Protein AF-A0A7L4QER3-F1 (afdb_monomer)

Mean predicted aligned error: 3.57 Å

Foldseek 3Di:
DLLLLCLQQNADLVVLVPDDPVSSVSSVVSCVVSVVNHHDDWDWDWDDDPFFIKIATHQQNPQWWKWFADQLDIDIDSDPVVVCVVPVDTPDMDTAHHSGMWTRGPVSDTD

pLDDT: mean 93.83, std 7.28, range [56.88, 97.94]

Secondary structure (DSSP, 8-state):
-HHHHHHHTPPPHHHHHTS-HHHHHHHHHHHHHTGGGPPPSS-EEEEEETTEEEEEE-TT--S--EEEEETTEEEEES-HHHHHHH-SS-SEEE-PPTT-EEEEETTS-B-

Structure (mmCIF, N/CA/C/O backbone):
data_AF-A0A7L4QER3-F1
#
_entry.id   AF-A0A7L4QER3-F1
#
loop_
_atom_site.group_PDB
_atom_site.id
_atom_site.type_symbol
_atom_site.label_atom_id
_atom_site.label_alt_id
_atom_site.label_comp_id
_atom_site.label_asym_id
_atom_site.label_entity_id
_atom_site.label_seq_id
_atom_site.pdbx_PDB_ins_code
_atom_site.Cartn_x
_atom_site.Cartn_y
_atom_site.Cartn_z
_atom_site.occupancy
_atom_site.B_iso_or_equiv
_atom_site.auth_seq_id
_atom_site.auth_comp_id
_atom_site.auth_asym_id
_atom_site.auth_atom_id
_atom_site.pdbx_PDB_model_num
ATOM 1 N N . LEU A 1 1 ? -6.338 2.290 -8.731 1.00 79.38 1 LEU A N 1
ATOM 2 C CA . LEU A 1 1 ? -5.410 2.501 -7.591 1.00 79.38 1 LEU A CA 1
ATOM 3 C C . LEU A 1 1 ? -4.235 1.526 -7.580 1.00 79.38 1 LEU A C 1
ATOM 5 O O . LEU A 1 1 ? -3.109 1.994 -7.511 1.00 79.38 1 LEU A O 1
ATOM 9 N N . ASN A 1 2 ? -4.452 0.215 -7.744 1.00 86.88 2 ASN A N 1
ATOM 10 C CA . ASN A 1 2 ? -3.359 -0.772 -7.752 1.00 86.88 2 ASN A CA 1
ATOM 11 C C . ASN A 1 2 ? -2.242 -0.509 -8.783 1.00 86.88 2 ASN A C 1
ATOM 13 O O . ASN A 1 2 ? -1.072 -0.625 -8.449 1.00 86.88 2 ASN A O 1
ATOM 17 N N . LEU A 1 3 ? -2.553 -0.117 -10.023 1.00 92.62 3 LEU A N 1
ATOM 18 C CA . LEU A 1 3 ? -1.501 0.233 -10.995 1.00 92.62 3 LEU A CA 1
ATOM 19 C C . LEU A 1 3 ? -0.825 1.571 -10.667 1.00 92.62 3 LEU A C 1
ATOM 21 O O . LEU A 1 3 ? 0.389 1.694 -10.798 1.00 92.62 3 LEU A O 1
ATOM 25 N N . ALA A 1 4 ? -1.594 2.549 -10.182 1.00 93.19 4 ALA A N 1
ATOM 26 C CA . ALA A 1 4 ? -1.065 3.848 -9.777 1.00 93.19 4 ALA A CA 1
ATOM 27 C C . ALA A 1 4 ? -0.072 3.717 -8.610 1.00 93.19 4 ALA A C 1
ATOM 29 O O . ALA A 1 4 ? 0.999 4.314 -8.648 1.00 93.19 4 ALA A O 1
ATOM 30 N N . SER A 1 5 ? -0.353 2.868 -7.617 1.00 94.19 5 SER A N 1
ATOM 31 C CA . SER A 1 5 ? 0.599 2.607 -6.531 1.00 94.19 5 SER A CA 1
ATOM 32 C C . SER A 1 5 ? 1.886 1.950 -7.037 1.00 94.19 5 SER A C 1
ATOM 34 O O . SER A 1 5 ? 2.961 2.264 -6.537 1.00 94.19 5 SER A O 1
ATOM 36 N N . LYS A 1 6 ? 1.821 1.111 -8.082 1.00 95.19 6 LYS A N 1
ATOM 37 C CA . LYS A 1 6 ? 3.012 0.543 -8.740 1.00 95.19 6 LYS A CA 1
ATOM 38 C C . LYS A 1 6 ? 3.793 1.537 -9.592 1.00 95.19 6 LYS A C 1
ATOM 40 O O . LYS A 1 6 ? 4.939 1.243 -9.914 1.00 95.19 6 LYS A O 1
ATOM 45 N N . ILE A 1 7 ? 3.225 2.693 -9.922 1.00 96.50 7 ILE A N 1
ATOM 46 C CA . ILE A 1 7 ? 3.968 3.824 -10.485 1.00 96.50 7 ILE A CA 1
ATOM 47 C C . ILE A 1 7 ? 4.676 4.577 -9.349 1.00 96.50 7 ILE A C 1
ATOM 49 O O . ILE A 1 7 ? 5.900 4.698 -9.356 1.00 96.50 7 ILE A O 1
ATOM 53 N N . LEU A 1 8 ? 3.917 5.002 -8.332 1.00 96.44 8 LEU A N 1
ATOM 54 C CA . LEU A 1 8 ? 4.409 5.844 -7.233 1.00 96.44 8 LEU A CA 1
ATOM 55 C C . LEU A 1 8 ? 5.429 5.131 -6.329 1.00 96.44 8 LEU A C 1
ATOM 57 O O . LEU A 1 8 ? 6.398 5.738 -5.884 1.00 96.44 8 LEU A O 1
ATOM 61 N N . ALA A 1 9 ? 5.227 3.837 -6.079 1.00 96.19 9 ALA A N 1
ATOM 62 C CA . ALA A 1 9 ? 6.053 2.975 -5.233 1.00 96.19 9 ALA A CA 1
ATOM 63 C C . ALA A 1 9 ? 6.526 1.733 -6.011 1.00 96.19 9 ALA A C 1
ATOM 65 O O . ALA A 1 9 ? 6.419 0.593 -5.555 1.00 96.19 9 ALA A O 1
ATOM 66 N N . SER A 1 10 ? 7.025 1.954 -7.229 1.00 95.69 10 SER A N 1
ATOM 67 C CA . SER A 1 10 ? 7.426 0.885 -8.147 1.00 95.69 10 SER A CA 1
ATOM 68 C C . SER A 1 10 ? 8.525 -0.035 -7.572 1.00 95.69 10 SER A C 1
ATOM 70 O O . SER A 1 10 ? 9.531 0.490 -7.074 1.00 95.69 10 SER A O 1
ATOM 72 N N . PRO A 1 11 ? 8.404 -1.379 -7.686 1.00 94.62 11 PRO A N 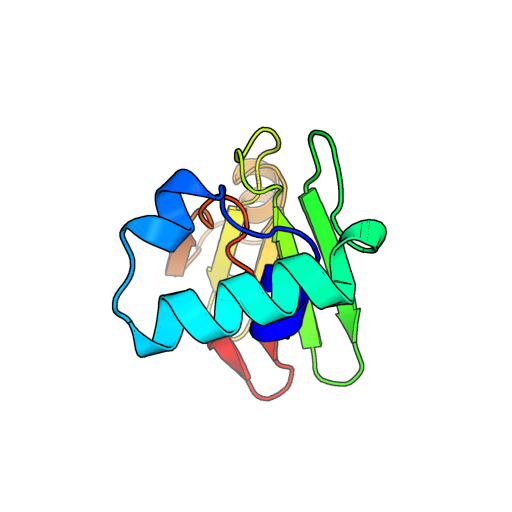1
ATOM 73 C CA . PRO A 1 11 ? 9.433 -2.331 -7.243 1.00 94.62 11 PRO A CA 1
ATOM 74 C C . PRO A 1 11 ? 10.807 -2.072 -7.878 1.00 94.62 11 PRO A C 1
ATOM 76 O O . PRO A 1 11 ? 10.913 -1.370 -8.888 1.00 94.62 11 PRO A O 1
ATOM 79 N N . MET A 1 12 ? 11.878 -2.626 -7.301 1.00 94.12 12 MET A N 1
ATOM 80 C CA . MET A 1 12 ? 13.208 -2.489 -7.902 1.00 94.12 12 MET A CA 1
ATOM 81 C C . MET A 1 12 ? 13.283 -3.244 -9.232 1.00 94.12 12 MET A C 1
ATOM 83 O O . MET A 1 12 ? 12.580 -4.231 -9.432 1.00 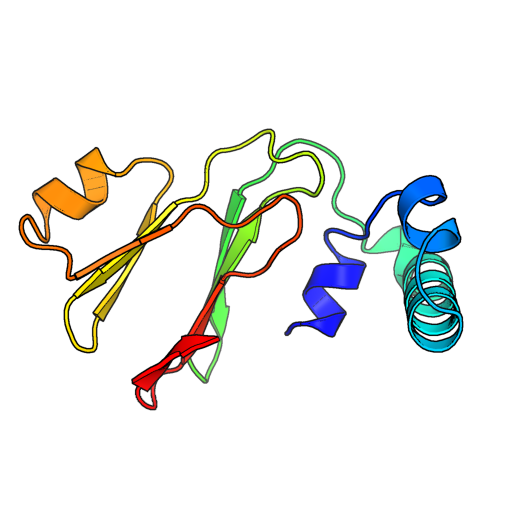94.12 12 MET A O 1
ATOM 87 N N . TRP A 1 13 ? 14.172 -2.812 -10.132 1.00 95.88 13 TRP A N 1
ATOM 88 C CA . TRP A 1 13 ? 14.388 -3.480 -11.422 1.00 95.88 13 TRP A CA 1
ATOM 89 C C . TRP A 1 13 ? 14.669 -4.977 -11.258 1.00 95.88 13 TRP A C 1
ATOM 91 O O . TRP A 1 13 ? 14.016 -5.790 -11.900 1.00 95.88 13 TRP A O 1
ATOM 101 N N . VAL A 1 14 ? 15.527 -5.334 -10.296 1.00 96.81 14 VAL A N 1
ATOM 102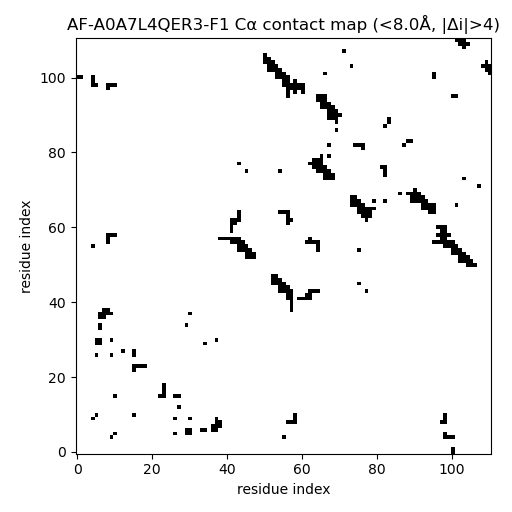 C CA . VAL A 1 14 ? 15.852 -6.732 -9.968 1.00 96.81 14 VAL A CA 1
ATOM 103 C C . VAL A 1 14 ? 14.643 -7.547 -9.505 1.00 96.81 14 VAL A C 1
ATOM 105 O O . VAL A 1 14 ? 14.576 -8.742 -9.778 1.00 96.81 14 VAL A O 1
ATOM 108 N N . ASP A 1 15 ? 13.681 -6.916 -8.826 1.00 95.31 15 ASP A N 1
ATOM 109 C CA . ASP A 1 15 ? 12.450 -7.583 -8.402 1.00 95.31 15 ASP A CA 1
ATOM 110 C C . ASP A 1 15 ? 11.526 -7.787 -9.600 1.00 95.31 15 ASP A C 1
ATOM 112 O O . ASP A 1 15 ? 10.942 -8.857 -9.748 1.00 95.31 15 ASP A O 1
ATOM 116 N N . ILE A 1 16 ? 11.418 -6.773 -10.468 1.00 96.38 16 ILE A N 1
ATOM 117 C CA . ILE A 1 16 ? 10.623 -6.816 -11.702 1.00 96.38 16 ILE A CA 1
ATOM 118 C C . ILE A 1 16 ? 11.146 -7.918 -12.631 1.00 96.38 16 ILE A C 1
ATOM 120 O O . ILE A 1 16 ? 10.358 -8.722 -13.126 1.00 96.38 16 ILE A O 1
ATOM 124 N N . ASP A 1 17 ? 12.463 -8.011 -12.816 1.00 97.31 17 ASP A N 1
ATOM 125 C CA . ASP A 1 17 ? 13.104 -9.011 -13.677 1.00 97.31 17 ASP A CA 1
ATOM 126 C C . ASP A 1 17 ? 12.847 -10.454 -13.218 1.00 97.31 17 ASP A C 1
ATOM 128 O O . ASP A 1 17 ? 12.853 -11.370 -14.034 1.00 97.31 17 ASP A O 1
ATOM 132 N N . ARG A 1 18 ? 12.550 -10.672 -11.933 1.00 97.25 18 ARG A N 1
ATOM 133 C CA . ARG A 1 18 ? 12.222 -11.997 -11.377 1.00 97.25 18 ARG A CA 1
ATOM 134 C C . ARG A 1 18 ? 10.738 -12.354 -11.459 1.00 97.25 18 ARG A C 1
ATOM 136 O O . ARG A 1 18 ? 10.372 -13.476 -11.124 1.00 97.25 18 ARG A O 1
ATOM 143 N N . MET A 1 19 ? 9.874 -11.428 -11.878 1.00 96.62 19 MET A N 1
ATOM 144 C CA . MET A 1 19 ? 8.437 -11.690 -12.005 1.00 96.62 19 MET A CA 1
ATOM 145 C C . MET A 1 19 ? 8.115 -12.478 -13.276 1.00 96.62 19 MET A C 1
ATOM 147 O O . MET A 1 19 ? 8.909 -12.503 -14.214 1.00 96.62 19 MET A O 1
ATOM 151 N N . GLU A 1 20 ? 6.927 -13.083 -13.317 1.00 97.81 20 GLU A N 1
ATOM 152 C CA . GLU A 1 20 ? 6.368 -13.700 -14.523 1.00 97.81 20 GLU A CA 1
ATOM 153 C C . GLU A 1 20 ? 6.280 -12.704 -15.683 1.00 97.81 20 GLU A C 1
ATOM 155 O O . GLU A 1 20 ? 6.003 -11.520 -15.473 1.00 97.81 20 GLU A O 1
ATOM 160 N N . GLU A 1 21 ? 6.450 -13.204 -16.908 1.00 97.50 21 GLU A N 1
ATOM 161 C CA . GLU A 1 21 ? 6.643 -12.400 -18.119 1.00 97.50 21 GLU A CA 1
ATOM 162 C C . GLU A 1 21 ? 5.599 -11.290 -18.280 1.00 97.50 21 GLU A C 1
ATOM 164 O O . GLU A 1 21 ? 5.933 -10.110 -18.355 1.00 97.50 21 GLU A O 1
ATOM 169 N N . LYS A 1 22 ? 4.311 -11.638 -18.203 1.00 97.06 22 LYS A N 1
ATOM 170 C CA . LYS A 1 22 ? 3.225 -10.661 -18.356 1.00 97.06 22 LYS A CA 1
ATOM 171 C C . LYS A 1 22 ? 3.289 -9.542 -17.311 1.00 97.06 22 LYS A C 1
ATOM 173 O O . LYS A 1 22 ? 3.024 -8.383 -17.621 1.00 97.06 22 LYS A O 1
ATOM 178 N N . LYS A 1 23 ? 3.621 -9.872 -16.061 1.00 95.88 23 LYS A N 1
ATOM 179 C CA . LYS A 1 23 ? 3.702 -8.897 -14.964 1.00 95.88 23 LYS A CA 1
ATOM 180 C C . LYS A 1 23 ? 4.962 -8.042 -15.072 1.00 95.88 23 LYS A C 1
ATOM 182 O O . LYS A 1 23 ? 4.903 -6.841 -14.805 1.00 95.88 23 LYS A O 1
ATOM 187 N N . ARG A 1 24 ? 6.075 -8.658 -15.471 1.00 97.75 24 ARG A N 1
ATOM 188 C CA . ARG A 1 24 ? 7.350 -7.995 -15.740 1.00 97.75 24 ARG A CA 1
ATOM 189 C C . ARG A 1 24 ? 7.180 -6.925 -16.812 1.00 97.75 24 ARG A C 1
ATOM 191 O O . ARG A 1 24 ? 7.499 -5.773 -16.539 1.00 97.75 24 ARG A O 1
ATOM 198 N N . GLU A 1 25 ? 6.610 -7.277 -17.961 1.00 97.88 25 GLU A N 1
ATOM 199 C CA . GLU A 1 25 ? 6.399 -6.355 -19.084 1.00 97.88 25 GLU A CA 1
ATOM 200 C C . GLU A 1 25 ? 5.548 -5.145 -18.683 1.00 97.88 25 GLU A C 1
ATOM 202 O O . GLU A 1 25 ? 5.942 -3.998 -18.898 1.00 97.88 25 GLU A O 1
ATOM 207 N N . VAL A 1 26 ? 4.428 -5.378 -17.988 1.00 97.12 26 VAL A N 1
ATOM 208 C CA . VAL A 1 26 ? 3.563 -4.291 -17.500 1.00 97.12 26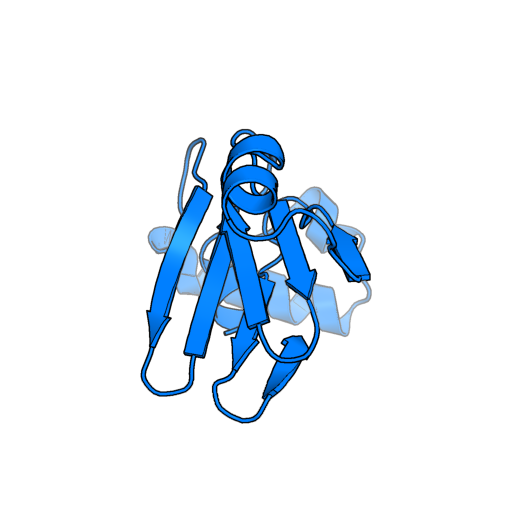 VAL A CA 1
ATOM 209 C C . VAL A 1 26 ? 4.313 -3.365 -16.539 1.00 97.12 26 VAL A C 1
ATOM 211 O O . VAL A 1 26 ? 4.248 -2.145 -16.680 1.00 97.12 26 VAL A O 1
ATOM 214 N N . LEU A 1 27 ? 5.038 -3.909 -15.556 1.00 96.88 27 LEU A N 1
ATOM 215 C CA . LEU A 1 27 ? 5.746 -3.083 -14.574 1.00 96.88 27 LEU A CA 1
ATOM 216 C C . LEU A 1 27 ? 6.945 -2.345 -15.173 1.00 96.88 27 LEU A C 1
ATOM 218 O O . LEU A 1 27 ? 7.198 -1.209 -14.768 1.00 96.88 27 LEU A O 1
ATOM 222 N N . LYS A 1 28 ? 7.654 -2.944 -16.139 1.00 97.62 28 LYS A N 1
ATOM 223 C CA . LYS A 1 28 ? 8.711 -2.261 -16.897 1.00 97.62 28 LYS A CA 1
ATOM 224 C C . LYS A 1 28 ? 8.138 -1.080 -17.666 1.00 97.62 28 LYS A C 1
ATOM 226 O O . LYS A 1 28 ? 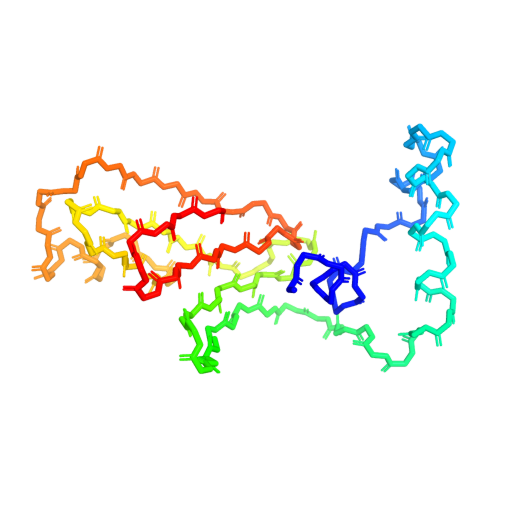8.623 0.034 -17.481 1.00 97.62 28 LYS A O 1
ATOM 231 N N . ALA A 1 29 ? 7.071 -1.301 -18.436 1.00 97.56 29 ALA A N 1
ATOM 232 C CA . ALA A 1 29 ? 6.405 -0.245 -19.190 1.00 97.56 29 ALA A CA 1
ATOM 233 C C . ALA A 1 29 ? 5.972 0.908 -18.270 1.00 97.56 29 ALA A C 1
ATOM 235 O O . ALA A 1 29 ? 6.366 2.050 -18.487 1.00 97.56 29 ALA A O 1
ATOM 236 N N . LEU A 1 30 ? 5.264 0.611 -17.174 1.00 97.19 30 LEU A N 1
ATOM 237 C CA . LEU A 1 30 ? 4.828 1.634 -16.216 1.00 97.19 30 LEU A CA 1
ATOM 238 C C . LEU A 1 30 ? 6.001 2.410 -15.601 1.00 97.19 30 LEU A C 1
ATOM 240 O O . LEU A 1 30 ? 5.951 3.637 -15.527 1.00 97.19 30 LEU A O 1
ATOM 244 N N . ARG A 1 31 ? 7.057 1.712 -15.167 1.00 95.38 31 ARG A N 1
ATOM 245 C CA . ARG A 1 31 ? 8.227 2.330 -14.526 1.00 95.38 31 ARG A CA 1
ATOM 246 C C . ARG A 1 31 ? 9.017 3.212 -15.494 1.00 95.38 31 ARG A C 1
ATOM 248 O O . ARG A 1 31 ? 9.557 4.224 -15.061 1.00 95.38 31 ARG A O 1
ATOM 255 N N . MET A 1 32 ? 9.086 2.843 -16.77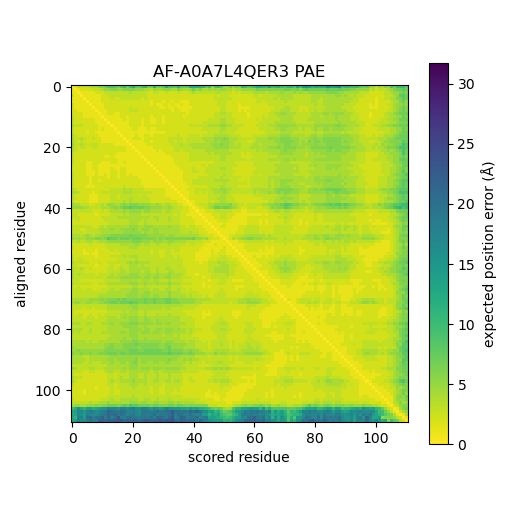4 1.00 96.69 32 MET A N 1
ATOM 256 C CA . MET A 1 32 ? 9.743 3.641 -17.814 1.00 96.69 32 MET A CA 1
ATOM 257 C C . MET A 1 32 ? 8.899 4.856 -18.207 1.00 96.69 32 MET A C 1
ATOM 259 O O . MET A 1 32 ? 9.402 5.976 -18.196 1.00 96.69 32 MET A O 1
ATOM 263 N N . THR A 1 33 ? 7.615 4.651 -18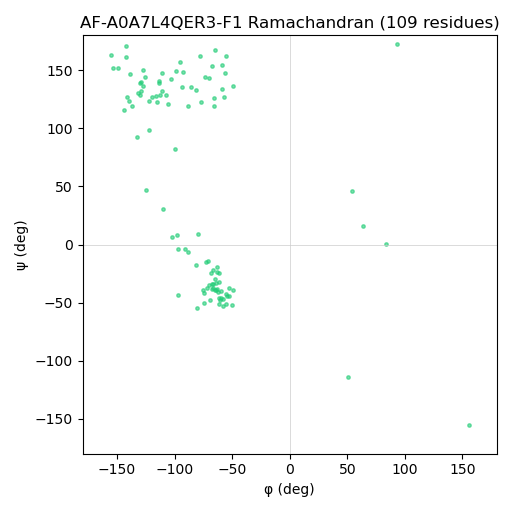.512 1.00 97.88 33 THR A N 1
ATOM 264 C CA . THR A 1 33 ? 6.708 5.713 -18.972 1.00 97.88 33 THR A CA 1
ATOM 265 C C . THR A 1 33 ? 6.469 6.772 -17.899 1.00 97.88 33 THR A C 1
ATOM 267 O O . THR A 1 33 ? 6.445 7.960 -18.204 1.00 97.88 33 THR A O 1
ATOM 270 N N . TYR A 1 34 ? 6.332 6.360 -16.637 1.00 96.88 34 TYR A N 1
ATOM 271 C CA . TYR A 1 34 ? 6.033 7.251 -15.515 1.00 96.88 34 TYR A CA 1
ATOM 272 C C . TYR A 1 34 ? 7.215 7.409 -14.551 1.00 96.88 34 TYR A C 1
ATOM 274 O O . TYR A 1 34 ? 7.016 7.624 -13.356 1.00 96.88 34 TYR A O 1
ATOM 282 N N . ALA A 1 35 ? 8.452 7.319 -15.049 1.00 93.81 35 ALA A N 1
ATOM 283 C CA . ALA A 1 35 ? 9.656 7.392 -14.218 1.00 93.81 35 ALA A CA 1
ATOM 284 C C . ALA A 1 35 ? 9.691 8.640 -13.311 1.00 93.81 35 ALA A C 1
ATOM 286 O O . ALA A 1 35 ? 10.095 8.548 -12.153 1.00 93.81 35 ALA A O 1
ATOM 287 N N . GLY A 1 36 ? 9.210 9.785 -13.810 1.00 96.62 36 GLY A N 1
ATOM 288 C CA . GLY A 1 36 ? 9.149 11.044 -13.058 1.00 96.62 36 GLY A CA 1
ATOM 289 C C . GLY A 1 36 ? 8.112 11.083 -11.928 1.00 96.62 36 GLY A C 1
ATOM 290 O O . GLY A 1 36 ? 8.185 11.961 -11.079 1.00 96.62 36 GLY A O 1
ATOM 291 N N . ALA A 1 37 ? 7.164 10.141 -11.889 1.00 95.94 37 ALA A N 1
ATOM 292 C CA . ALA A 1 37 ? 6.158 10.042 -10.828 1.00 95.94 37 ALA A CA 1
ATOM 293 C C . ALA A 1 37 ? 6.604 9.144 -9.659 1.00 95.94 37 ALA A C 1
ATOM 295 O O . ALA A 1 37 ? 5.878 9.000 -8.675 1.00 95.94 37 ALA A O 1
ATOM 296 N N . LEU A 1 38 ? 7.778 8.514 -9.758 1.00 94.94 38 LEU A N 1
ATOM 297 C CA . LEU A 1 38 ? 8.307 7.664 -8.701 1.00 94.94 38 LEU A CA 1
ATOM 298 C C . LEU A 1 38 ? 8.632 8.502 -7.461 1.00 94.94 38 LEU A C 1
ATOM 300 O O . LEU A 1 38 ? 9.517 9.356 -7.492 1.00 94.94 38 LEU A O 1
ATOM 304 N N . LEU A 1 39 ? 7.974 8.206 -6.343 1.00 94.38 39 LEU A N 1
ATOM 305 C CA . LEU A 1 39 ? 8.263 8.864 -5.077 1.00 94.38 39 LEU A CA 1
ATOM 306 C C . LEU A 1 39 ? 9.552 8.286 -4.480 1.00 94.38 39 LEU A C 1
ATOM 308 O O . LEU A 1 39 ? 9.688 7.075 -4.267 1.00 94.38 39 LEU A O 1
ATOM 312 N N . THR A 1 40 ? 10.524 9.162 -4.228 1.00 89.81 40 THR A N 1
ATOM 313 C CA . THR A 1 40 ? 11.823 8.803 -3.650 1.00 89.81 40 THR A CA 1
ATOM 314 C C . THR A 1 40 ? 11.902 9.178 -2.177 1.00 89.81 40 THR A C 1
ATOM 316 O O . THR A 1 40 ? 11.449 10.247 -1.780 1.00 89.81 40 THR A O 1
ATOM 319 N N . GLY A 1 41 ? 12.561 8.329 -1.389 1.00 90.06 41 GLY A N 1
ATOM 320 C CA . GLY A 1 41 ? 12.726 8.514 0.052 1.00 90.06 41 GLY A CA 1
ATOM 321 C C . GLY A 1 41 ? 11.644 7.812 0.888 1.00 90.06 41 GLY A C 1
ATOM 322 O O . GLY A 1 41 ? 10.701 7.248 0.331 1.00 90.06 41 GLY A O 1
ATOM 323 N N . PRO A 1 42 ? 11.801 7.796 2.224 1.00 96.06 42 PRO A N 1
ATOM 324 C CA . PRO A 1 42 ? 10.836 7.193 3.141 1.00 96.06 42 PRO A CA 1
ATOM 325 C C . PRO A 1 42 ? 9.504 7.945 3.131 1.00 96.06 42 PRO A C 1
ATOM 327 O O . PRO A 1 42 ? 9.479 9.143 3.423 1.00 96.06 42 PRO A O 1
ATOM 330 N N . PHE A 1 43 ? 8.393 7.249 2.901 1.00 96.00 43 PHE A N 1
ATOM 331 C CA . PHE A 1 43 ? 7.060 7.838 3.022 1.00 96.00 43 PHE A CA 1
ATOM 332 C C . PHE A 1 43 ? 6.020 6.808 3.465 1.00 96.00 43 PHE A C 1
ATOM 334 O O . PHE A 1 43 ? 6.129 5.615 3.198 1.00 96.00 43 PHE A O 1
ATOM 341 N N . SER A 1 44 ? 4.994 7.304 4.144 1.00 96.25 44 SER A N 1
ATOM 342 C CA . SER A 1 44 ? 3.755 6.593 4.444 1.00 96.25 44 SER A CA 1
ATOM 343 C C . SER A 1 44 ? 2.654 7.637 4.362 1.00 96.25 44 SER A C 1
ATOM 345 O O . SER A 1 44 ? 2.702 8.634 5.084 1.00 96.25 44 SER A O 1
ATOM 347 N N . VAL A 1 45 ? 1.744 7.480 3.406 1.00 95.94 45 VAL A N 1
ATOM 348 C CA . VAL A 1 45 ? 0.694 8.461 3.118 1.00 95.94 45 VAL A CA 1
ATOM 349 C C . VAL A 1 45 ? -0.670 7.799 3.169 1.00 95.94 45 VAL A C 1
ATOM 351 O O . VAL A 1 45 ? -0.825 6.653 2.749 1.00 95.94 45 VAL A O 1
ATOM 354 N N . ILE A 1 46 ? -1.657 8.541 3.662 1.00 96.56 46 ILE A N 1
ATOM 355 C CA . ILE A 1 46 ? -3.073 8.188 3.588 1.00 96.56 46 ILE A CA 1
ATOM 356 C C . ILE A 1 46 ? -3.739 9.254 2.726 1.00 96.56 46 ILE A C 1
ATOM 358 O O . ILE A 1 46 ? -3.566 10.446 2.979 1.00 96.56 46 ILE A O 1
ATOM 362 N N . LEU A 1 47 ? -4.472 8.834 1.700 1.00 94.75 47 LEU A N 1
ATOM 363 C CA . LEU A 1 47 ? -5.184 9.733 0.797 1.00 94.75 47 LEU A CA 1
ATOM 364 C C . LEU A 1 47 ? -6.641 9.317 0.643 1.00 94.75 47 LEU A C 1
ATOM 366 O O . LEU A 1 47 ? -6.946 8.129 0.549 1.00 94.75 47 LEU A O 1
ATOM 370 N N . GLY A 1 48 ? -7.526 10.309 0.611 1.00 94.69 48 GLY A N 1
ATOM 371 C CA . GLY A 1 48 ? -8.940 10.129 0.302 1.00 94.69 48 GLY A CA 1
ATOM 372 C C . GLY A 1 48 ? -9.219 10.327 -1.184 1.00 94.69 48 GLY A C 1
ATOM 373 O O . GLY A 1 48 ? -8.557 11.119 -1.855 1.00 94.69 48 GLY A O 1
ATOM 374 N N . PHE A 1 49 ? -10.206 9.603 -1.691 1.00 92.50 49 PHE A N 1
ATOM 375 C CA . PHE A 1 49 ? -10.780 9.753 -3.024 1.00 92.50 49 PHE A CA 1
ATOM 376 C C . PHE A 1 49 ? -12.295 9.524 -2.940 1.00 92.50 49 PHE A C 1
ATOM 378 O O . PHE A 1 49 ? -12.799 9.091 -1.910 1.00 92.50 49 PHE A O 1
ATOM 385 N N . GLU A 1 50 ? -13.022 9.808 -4.022 1.00 91.44 50 GLU A N 1
ATOM 386 C CA . GLU A 1 50 ? -14.495 9.759 -4.055 1.00 91.44 50 GLU A CA 1
ATOM 387 C C . GLU A 1 50 ? -15.083 8.461 -3.477 1.00 91.44 50 GLU A C 1
ATOM 389 O O . GLU A 1 50 ? -16.060 8.499 -2.738 1.00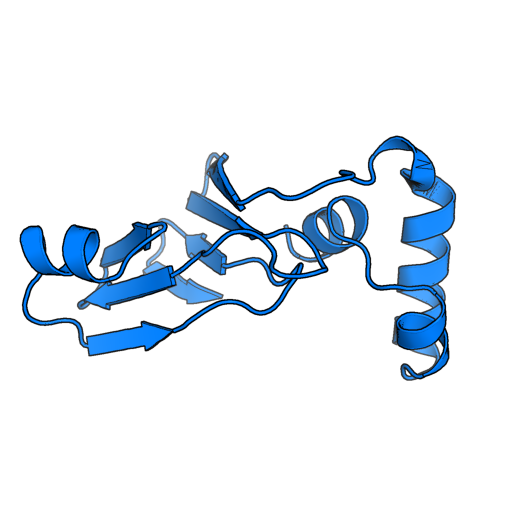 91.44 50 GLU A O 1
ATOM 394 N N . ASN A 1 51 ? -14.440 7.324 -3.751 1.00 90.44 51 ASN A N 1
ATOM 395 C CA . ASN A 1 51 ? -14.948 6.005 -3.380 1.00 90.44 51 ASN A CA 1
ATOM 396 C C . ASN A 1 51 ? -14.271 5.395 -2.140 1.00 90.44 51 ASN A C 1
ATOM 398 O O . ASN A 1 51 ? -14.530 4.229 -1.843 1.00 90.44 51 ASN A O 1
ATOM 402 N N . GLY A 1 52 ? -13.401 6.119 -1.423 1.00 93.56 52 GLY A N 1
ATOM 403 C CA . GLY A 1 52 ? -12.743 5.570 -0.235 1.00 93.56 52 GLY A CA 1
ATOM 404 C C . GLY A 1 52 ? -11.417 6.216 0.152 1.00 93.56 52 GLY A C 1
ATOM 405 O O . GLY A 1 52 ? -11.131 7.371 -0.164 1.00 93.56 52 GLY A O 1
ATOM 406 N N . ILE A 1 53 ? -10.587 5.447 0.856 1.00 95.00 53 ILE A N 1
ATOM 407 C CA . ILE A 1 53 ? -9.246 5.855 1.288 1.00 95.00 53 ILE A CA 1
ATOM 408 C C . ILE A 1 53 ? -8.194 4.823 0.880 1.00 95.00 53 ILE A C 1
ATOM 410 O O . ILE A 1 53 ? -8.470 3.627 0.772 1.00 95.00 53 ILE A O 1
ATOM 414 N N . MET A 1 54 ? -6.970 5.293 0.646 1.00 95.69 54 MET A N 1
ATOM 415 C CA . MET A 1 54 ? -5.815 4.445 0.371 1.00 95.69 54 MET A CA 1
ATOM 416 C C . MET A 1 54 ? -4.638 4.825 1.265 1.00 95.69 54 MET A C 1
ATOM 418 O O . MET A 1 54 ? -4.218 5.981 1.289 1.00 95.69 54 MET A O 1
ATOM 422 N N . GLY A 1 55 ? -4.064 3.831 1.934 1.00 96.62 55 GLY A N 1
ATOM 423 C CA . GLY A 1 55 ? -2.750 3.910 2.560 1.00 96.62 55 GLY A CA 1
ATOM 424 C C . GLY A 1 55 ? -1.674 3.398 1.605 1.00 96.62 55 GLY A C 1
ATOM 425 O O . GLY A 1 55 ? -1.853 2.357 0.973 1.00 96.62 55 GLY A O 1
ATOM 426 N N . LEU A 1 56 ? -0.549 4.102 1.490 1.00 96.69 56 LEU A N 1
ATOM 427 C CA . LEU A 1 56 ? 0.596 3.661 0.691 1.00 96.69 56 LEU A CA 1
ATOM 428 C C . LEU A 1 56 ? 1.913 3.966 1.405 1.00 96.69 56 LEU A C 1
ATOM 430 O O . LEU A 1 56 ? 2.214 5.119 1.714 1.00 96.69 56 LEU A O 1
ATOM 434 N N . GLY A 1 57 ? 2.709 2.920 1.615 1.00 96.38 57 GLY A N 1
ATOM 435 C CA . GLY A 1 57 ? 4.086 3.031 2.086 1.00 96.38 57 GLY A CA 1
ATOM 436 C C . GLY A 1 57 ? 5.094 3.016 0.940 1.00 96.38 57 GLY A C 1
ATOM 437 O O . GLY A 1 57 ? 4.835 2.467 -0.136 1.00 96.38 57 GLY A O 1
ATOM 438 N N . ASP A 1 58 ? 6.276 3.569 1.196 1.00 95.44 58 ASP A N 1
ATOM 439 C CA . ASP A 1 58 ? 7.405 3.467 0.282 1.00 95.44 58 ASP A CA 1
ATOM 440 C C . ASP A 1 58 ? 7.799 2.003 0.021 1.00 95.44 58 ASP A C 1
ATOM 442 O O . ASP A 1 58 ? 7.560 1.097 0.822 1.00 95.44 58 ASP A O 1
ATOM 446 N N . ARG A 1 59 ? 8.423 1.756 -1.132 1.00 94.19 59 ARG A N 1
ATOM 447 C CA . ARG A 1 59 ? 8.805 0.405 -1.584 1.00 94.19 59 ARG A CA 1
ATOM 448 C C . ARG A 1 59 ? 9.828 -0.311 -0.700 1.00 94.19 59 ARG A C 1
ATOM 450 O O . ARG A 1 59 ? 9.940 -1.526 -0.799 1.00 94.19 59 ARG A O 1
ATOM 457 N N . LEU A 1 60 ? 10.565 0.421 0.136 1.00 94.12 60 LEU A N 1
ATOM 458 C CA . LEU A 1 60 ? 11.532 -0.135 1.084 1.00 94.12 60 LEU A CA 1
ATOM 459 C C . LEU A 1 60 ? 10.938 -0.300 2.494 1.00 94.12 60 LEU A C 1
ATOM 461 O O . LEU A 1 60 ? 11.603 -0.858 3.362 1.00 94.12 60 LEU A O 1
ATOM 465 N N . LYS A 1 61 ? 9.687 0.136 2.711 1.00 93.31 61 LYS A N 1
ATOM 466 C CA . LYS A 1 61 ? 8.973 0.097 3.993 1.00 93.31 61 LYS A CA 1
ATOM 467 C C . LYS A 1 61 ? 9.766 0.772 5.121 1.00 93.31 61 LYS A C 1
ATOM 469 O O . LYS A 1 61 ? 9.891 0.239 6.221 1.00 93.31 61 LYS A O 1
ATOM 474 N N . LEU A 1 62 ? 10.311 1.955 4.836 1.00 95.50 62 LEU A N 1
ATOM 475 C CA . LEU A 1 62 ? 11.121 2.731 5.784 1.00 95.50 62 LEU A CA 1
ATOM 476 C C . LEU A 1 62 ? 10.270 3.537 6.773 1.00 95.50 62 LEU A C 1
ATOM 478 O O . LEU A 1 62 ? 10.768 3.974 7.811 1.00 95.50 62 LEU A O 1
ATOM 482 N N . ARG A 1 63 ? 8.987 3.741 6.465 1.00 95.19 63 ARG A N 1
ATOM 483 C CA . ARG A 1 63 ? 7.990 4.290 7.389 1.00 95.19 63 ARG A CA 1
ATOM 484 C C . ARG A 1 63 ? 6.942 3.229 7.729 1.00 95.19 63 ARG A C 1
ATOM 486 O O . ARG A 1 63 ? 6.534 2.474 6.844 1.00 95.19 63 ARG A O 1
ATOM 493 N N . PRO A 1 64 ? 6.482 3.162 8.988 1.00 95.56 64 PRO A N 1
ATOM 494 C CA . PRO A 1 64 ? 5.438 2.226 9.354 1.00 95.56 64 PRO A CA 1
ATOM 495 C C . PRO A 1 64 ? 4.093 2.643 8.741 1.00 95.56 64 PRO A C 1
ATOM 497 O O . PRO A 1 64 ? 3.753 3.823 8.640 1.00 95.56 64 PRO A O 1
ATOM 500 N N . LEU A 1 65 ? 3.333 1.633 8.335 1.00 96.75 65 LEU A N 1
ATOM 501 C CA . LEU A 1 65 ? 1.926 1.722 7.982 1.00 96.75 65 LEU A CA 1
ATOM 502 C C . LEU A 1 65 ? 1.268 0.451 8.506 1.00 96.75 65 LEU A C 1
ATOM 504 O O . LEU A 1 65 ? 1.739 -0.662 8.245 1.00 96.75 65 LEU A O 1
ATOM 508 N N . LEU A 1 66 ? 0.207 0.629 9.272 1.00 96.50 66 LEU A N 1
ATOM 509 C CA . LEU A 1 66 ? -0.556 -0.432 9.891 1.00 96.50 66 LEU A CA 1
ATOM 510 C C . LEU A 1 66 ? -2.026 -0.205 9.592 1.00 96.50 66 LEU A C 1
ATOM 512 O O . LEU A 1 66 ? -2.507 0.927 9.629 1.00 96.50 66 LEU A O 1
ATOM 516 N N . VAL A 1 67 ? -2.713 -1.300 9.296 1.00 97.31 67 VAL A N 1
ATOM 517 C CA . VAL A 1 67 ? -4.139 -1.302 9.022 1.00 97.31 67 VAL A CA 1
ATOM 518 C C . VAL A 1 67 ? -4.824 -2.192 10.046 1.00 97.31 67 VAL A C 1
ATOM 520 O O . VAL A 1 67 ? -4.422 -3.341 10.242 1.00 97.31 67 VAL A O 1
ATOM 523 N N . GLY A 1 68 ? -5.833 -1.646 10.712 1.00 96.88 68 GLY A N 1
ATOM 524 C CA . GLY A 1 68 ? -6.731 -2.377 11.595 1.00 96.88 68 GLY A CA 1
ATOM 525 C C . GLY A 1 68 ? -8.124 -2.447 10.986 1.00 96.88 68 GLY A C 1
ATOM 526 O O . GLY A 1 68 ? -8.545 -1.511 10.307 1.00 96.88 68 GLY A O 1
ATOM 527 N N . LYS A 1 69 ? -8.847 -3.533 11.244 1.00 95.81 69 LYS A N 1
ATOM 528 C CA . LYS A 1 69 ? -10.254 -3.677 10.866 1.00 95.81 69 LYS A CA 1
ATOM 529 C C . LYS A 1 69 ? -11.081 -4.075 12.083 1.00 95.81 69 LYS A C 1
ATOM 531 O O . LYS A 1 69 ? -10.656 -4.946 12.839 1.00 95.81 69 LYS A O 1
ATOM 536 N N . ASN A 1 70 ? -12.241 -3.451 12.234 1.00 95.44 70 ASN A N 1
ATOM 537 C CA . ASN A 1 70 ? -13.323 -3.896 13.106 1.00 95.44 70 ASN A CA 1
ATOM 538 C C . ASN A 1 70 ? -14.632 -3.713 12.327 1.00 95.44 70 ASN A C 1
ATOM 540 O O . ASN A 1 70 ? -14.935 -2.598 11.892 1.00 95.44 70 ASN A O 1
ATOM 544 N N . GLU A 1 71 ? -15.356 -4.808 12.103 1.00 92.12 71 GLU A N 1
ATOM 545 C CA . GLU A 1 71 ? -16.601 -4.862 11.339 1.00 92.12 71 GLU A CA 1
ATOM 546 C C . GLU A 1 71 ? -16.458 -4.171 9.967 1.00 92.12 71 GLU A C 1
ATOM 548 O O . GLU A 1 71 ? -15.693 -4.619 9.104 1.00 92.12 71 GLU A O 1
ATOM 553 N N . ASN A 1 72 ? -17.170 -3.057 9.767 1.00 90.25 72 ASN A N 1
ATOM 554 C CA . ASN A 1 72 ? -17.175 -2.258 8.540 1.00 90.25 72 ASN A CA 1
ATOM 555 C C . ASN A 1 72 ? -16.240 -1.039 8.613 1.00 90.25 72 ASN A C 1
ATOM 557 O O . ASN A 1 72 ? -16.253 -0.197 7.718 1.00 90.25 72 ASN A O 1
ATOM 561 N N . THR A 1 73 ? -15.431 -0.930 9.668 1.00 92.50 73 THR A N 1
ATOM 562 C CA . THR A 1 73 ? -14.506 0.185 9.871 1.00 92.50 73 THR A CA 1
ATOM 563 C C . THR A 1 73 ? -13.070 -0.260 9.641 1.00 92.50 73 THR A C 1
ATOM 565 O O . THR A 1 73 ? -12.586 -1.235 10.223 1.00 92.50 73 THR A O 1
ATOM 568 N N . VAL A 1 74 ? -12.364 0.498 8.805 1.00 95.19 74 VAL A N 1
ATOM 569 C CA . VAL A 1 74 ? -10.931 0.331 8.562 1.00 95.19 74 VAL A CA 1
ATOM 570 C C . VAL A 1 74 ? -10.183 1.514 9.154 1.00 95.19 74 VAL A C 1
ATOM 572 O O . VAL A 1 74 ? -10.517 2.672 8.914 1.00 95.19 74 VAL A O 1
ATOM 575 N N . TYR A 1 75 ? -9.129 1.208 9.896 1.00 96.12 75 TYR A N 1
ATOM 576 C CA . TYR A 1 75 ? -8.240 2.167 10.529 1.00 96.12 75 TYR A CA 1
ATOM 577 C C . TYR A 1 75 ? -6.862 2.070 9.889 1.00 96.12 75 TYR A C 1
ATOM 579 O O . TYR A 1 75 ? -6.366 0.970 9.659 1.00 96.12 75 TYR A O 1
ATOM 587 N N . MET A 1 76 ? -6.213 3.206 9.651 1.00 97.19 76 MET A N 1
ATOM 588 C CA . MET A 1 76 ? -4.833 3.255 9.168 1.00 97.19 76 MET A CA 1
ATOM 589 C C . MET A 1 76 ? -4.015 4.182 10.060 1.00 97.19 76 MET A C 1
ATOM 591 O O . MET A 1 76 ? -4.450 5.288 10.374 1.00 97.19 76 MET A O 1
ATOM 595 N N . SER A 1 77 ? -2.839 3.731 10.488 1.00 97.19 77 SER A N 1
ATOM 596 C CA . SER A 1 77 ? -1.961 4.495 11.376 1.00 97.19 77 SER A CA 1
ATOM 597 C C . SER A 1 77 ? -0.503 4.061 11.232 1.00 97.19 77 SER A C 1
ATOM 599 O O . SER A 1 77 ? -0.205 2.972 10.743 1.00 97.19 77 SER A O 1
ATOM 601 N N . SER A 1 78 ? 0.415 4.897 11.709 1.00 96.62 78 SER A N 1
ATOM 602 C CA . SER A 1 78 ? 1.822 4.535 11.909 1.00 96.62 78 SER A CA 1
ATOM 603 C C . SER A 1 78 ? 2.008 3.511 13.037 1.00 96.62 78 SER A C 1
ATOM 605 O O . SER A 1 78 ? 2.988 2.773 13.037 1.00 96.62 78 SER A O 1
ATOM 607 N N . GLU A 1 79 ? 1.076 3.445 13.991 1.00 96.50 79 GLU A N 1
ATOM 608 C CA . GLU A 1 79 ? 1.158 2.572 15.165 1.00 96.50 79 GLU A CA 1
ATOM 609 C C . GLU A 1 79 ? -0.185 1.923 15.506 1.00 96.50 79 GLU A C 1
ATOM 611 O O . GLU A 1 79 ? -1.250 2.529 15.371 1.00 96.50 79 GLU A O 1
ATOM 616 N N . GLU A 1 80 ? -0.121 0.695 16.024 1.00 96.81 80 GLU A N 1
ATOM 617 C CA . GLU A 1 80 ? -1.293 -0.050 16.499 1.00 96.81 80 GLU A CA 1
ATOM 618 C C . GLU A 1 80 ? -1.912 0.583 17.753 1.00 96.81 80 GLU A C 1
ATOM 620 O O . GLU A 1 80 ? -3.130 0.578 17.910 1.00 96.81 80 GLU A O 1
ATOM 625 N N . SER A 1 81 ? -1.081 1.172 18.619 1.00 97.12 81 SER A N 1
ATOM 626 C CA . SER A 1 81 ? -1.476 1.851 19.861 1.00 97.12 81 SER A CA 1
ATOM 627 C C . SER A 1 81 ? -2.526 2.941 19.613 1.00 97.12 81 SER A C 1
ATOM 629 O O . SER A 1 81 ? -3.533 3.009 20.317 1.00 97.12 81 SER A O 1
ATOM 631 N N . ALA A 1 82 ? -2.331 3.748 18.568 1.00 97.38 82 ALA A N 1
ATOM 632 C CA . ALA A 1 82 ? -3.247 4.811 18.173 1.00 97.38 82 ALA A CA 1
ATOM 633 C C . ALA A 1 82 ? -4.611 4.263 17.731 1.00 97.38 82 ALA A C 1
ATOM 635 O O . ALA A 1 82 ? -5.643 4.826 18.088 1.00 97.38 82 ALA A O 1
ATOM 636 N N . ILE A 1 83 ? -4.624 3.139 17.007 1.00 97.56 83 ILE A N 1
ATOM 637 C CA . ILE A 1 83 ? -5.872 2.485 16.600 1.00 97.56 83 ILE A CA 1
ATOM 638 C C . ILE A 1 83 ? -6.566 1.895 17.826 1.00 97.56 83 ILE A C 1
ATOM 640 O O . ILE A 1 83 ? -7.741 2.169 18.046 1.00 97.56 83 ILE A O 1
ATOM 644 N N . ARG A 1 84 ? -5.833 1.165 18.677 1.00 97.38 84 ARG A N 1
ATOM 645 C CA . ARG A 1 84 ? -6.386 0.537 19.888 1.00 97.38 84 ARG A CA 1
ATOM 646 C C . ARG A 1 84 ? -6.911 1.528 20.913 1.00 97.38 84 ARG A C 1
ATOM 648 O O . ARG A 1 84 ? -7.785 1.184 21.700 1.00 97.38 84 ARG A O 1
ATOM 655 N N . LYS A 1 85 ? -6.419 2.768 20.895 1.00 97.94 85 LYS A N 1
ATOM 656 C CA . LYS A 1 85 ? -6.973 3.846 21.717 1.00 97.94 85 LYS A CA 1
ATOM 657 C C . LYS A 1 85 ? -8.413 4.201 21.325 1.00 97.94 85 LYS A C 1
ATOM 659 O O . LYS A 1 85 ? -9.162 4.645 22.190 1.00 97.94 85 LYS A O 1
ATOM 664 N N . ILE A 1 86 ? -8.774 4.020 20.054 1.00 96.88 86 ILE A N 1
ATOM 665 C CA . ILE A 1 86 ? -10.103 4.310 19.495 1.00 96.88 86 ILE A CA 1
ATOM 666 C C . ILE A 1 86 ? -10.959 3.037 19.448 1.00 96.88 86 ILE A C 1
ATOM 668 O O . ILE A 1 86 ? -12.129 3.068 19.811 1.00 96.88 86 ILE A O 1
ATOM 672 N N . CYS A 1 87 ? -10.370 1.921 19.019 1.00 97.44 87 CYS A N 1
ATOM 673 C CA . CYS A 1 87 ? -11.015 0.625 18.849 1.00 97.44 87 CYS A CA 1
ATOM 674 C C . CYS A 1 87 ? -10.139 -0.471 19.487 1.00 97.44 87 CYS A C 1
ATOM 676 O O . CYS A 1 87 ? -9.216 -0.972 18.838 1.00 97.44 87 CYS A O 1
ATOM 678 N N . PRO A 1 88 ? -10.368 -0.815 20.769 1.00 96.81 88 PRO A N 1
ATOM 679 C CA . PRO A 1 88 ? -9.562 -1.813 21.477 1.00 96.81 88 PRO A CA 1
ATOM 680 C C . PRO A 1 88 ? -9.668 -3.217 20.868 1.00 96.81 88 PRO A C 1
ATOM 682 O O . PRO A 1 88 ? -8.656 -3.919 20.770 1.00 96.81 88 PRO A O 1
ATOM 685 N N . ASP A 1 89 ? -10.870 -3.579 20.418 1.00 96.75 89 ASP A N 1
ATOM 686 C CA . ASP A 1 89 ? -11.232 -4.909 19.928 1.00 96.75 89 ASP A CA 1
ATOM 687 C C . ASP A 1 89 ? -11.213 -4.934 18.393 1.00 96.75 89 ASP A C 1
ATOM 689 O O . ASP A 1 89 ? -12.230 -4.750 17.735 1.00 96.75 89 ASP A O 1
ATOM 693 N N . LEU A 1 90 ? -10.026 -5.096 17.804 1.00 96.75 90 LEU A N 1
ATOM 694 C CA . LEU A 1 90 ? -9.860 -5.242 16.352 1.00 96.75 90 LEU A CA 1
ATOM 695 C C . LEU A 1 90 ? -10.037 -6.705 15.925 1.00 96.75 90 LEU A C 1
ATOM 697 O O . LEU A 1 90 ? -9.404 -7.587 16.505 1.00 96.75 90 LEU A O 1
ATOM 701 N N . ASP A 1 91 ? -10.783 -6.941 14.845 1.00 96.50 91 ASP A N 1
ATOM 702 C CA . ASP A 1 91 ? -10.930 -8.263 14.216 1.00 96.50 91 ASP A CA 1
ATOM 703 C C . ASP A 1 91 ? -9.619 -8.730 13.585 1.00 96.50 91 ASP A C 1
ATOM 705 O O . ASP A 1 91 ? -9.267 -9.909 13.593 1.00 96.50 91 ASP A O 1
ATOM 709 N N . SER A 1 92 ? -8.892 -7.789 12.979 1.00 95.50 92 SER A N 1
ATOM 710 C CA . SER A 1 92 ? -7.612 -8.074 12.346 1.00 95.50 92 SER A CA 1
ATOM 711 C C . SER A 1 92 ? -6.705 -6.855 12.317 1.00 95.50 92 SER A C 1
ATOM 713 O O . SER A 1 92 ? -7.146 -5.703 12.273 1.00 95.50 92 SER A O 1
ATOM 715 N N . VAL A 1 93 ? -5.406 -7.140 12.322 1.00 96.38 93 VAL A N 1
ATOM 716 C CA . VAL A 1 93 ? -4.341 -6.160 12.147 1.00 96.38 93 VAL A CA 1
ATOM 717 C C . VAL A 1 93 ? -3.369 -6.705 11.121 1.00 96.38 93 VAL A C 1
ATOM 719 O O . VAL A 1 93 ? -2.884 -7.830 11.252 1.00 96.38 93 VAL A O 1
ATOM 722 N N . TYR A 1 94 ? -3.026 -5.899 10.124 1.00 94.94 94 TYR A N 1
ATOM 723 C CA . TYR A 1 94 ? -1.991 -6.268 9.174 1.00 94.94 94 TYR A CA 1
ATOM 724 C C . TYR A 1 94 ? -1.128 -5.067 8.778 1.00 94.94 94 TYR A C 1
ATOM 726 O O . TYR A 1 94 ? -1.461 -3.904 9.002 1.00 94.94 94 TYR A O 1
ATOM 734 N N . ARG A 1 95 ? 0.057 -5.365 8.243 1.00 95.44 95 ARG A N 1
ATOM 735 C CA . ARG A 1 95 ? 1.101 -4.379 7.940 1.00 95.44 95 ARG A CA 1
ATOM 736 C C . ARG A 1 95 ? 1.444 -4.466 6.450 1.00 95.44 95 ARG A C 1
ATOM 738 O O . ARG A 1 95 ? 2.259 -5.334 6.114 1.00 95.44 95 ARG A O 1
ATOM 745 N N . PRO A 1 96 ? 0.893 -3.594 5.580 1.00 94.94 96 PRO A N 1
ATOM 746 C CA . PRO A 1 96 ? 1.168 -3.609 4.141 1.00 94.94 96 PRO A CA 1
ATOM 747 C C . PRO A 1 96 ? 2.669 -3.671 3.847 1.00 94.94 96 PRO A C 1
ATOM 749 O O . PRO A 1 96 ? 3.469 -3.021 4.526 1.00 94.94 96 PRO A O 1
ATOM 752 N N . LYS A 1 97 ? 3.097 -4.503 2.896 1.00 94.38 97 LYS A N 1
ATOM 753 C CA . LYS A 1 97 ? 4.491 -4.575 2.434 1.00 94.38 97 LYS A CA 1
ATOM 754 C C . LYS A 1 97 ? 4.897 -3.263 1.752 1.00 94.38 97 LYS A C 1
ATOM 756 O O . LYS A 1 97 ? 4.065 -2.416 1.438 1.00 94.38 97 LYS A O 1
ATOM 761 N N . GLY A 1 98 ? 6.196 -3.081 1.523 1.00 94.00 98 GLY A N 1
ATOM 762 C CA . GLY A 1 98 ? 6.685 -1.887 0.832 1.00 94.00 98 GLY A CA 1
ATOM 763 C C . GLY A 1 98 ? 6.031 -1.736 -0.546 1.00 94.00 98 GLY A C 1
ATOM 764 O O . GLY A 1 98 ? 6.030 -2.679 -1.339 1.00 94.00 98 GLY A O 1
ATOM 765 N N . GLY A 1 99 ? 5.447 -0.568 -0.827 1.00 93.94 99 GLY A N 1
ATOM 766 C CA . GLY A 1 99 ? 4.728 -0.299 -2.079 1.00 93.94 99 GLY A CA 1
ATOM 767 C C . GLY A 1 99 ? 3.471 -1.154 -2.306 1.00 93.94 99 GLY A C 1
ATOM 768 O O . GLY A 1 99 ? 2.983 -1.264 -3.439 1.00 93.94 99 GLY A O 1
ATOM 769 N N . GLU A 1 100 ? 2.963 -1.810 -1.263 1.00 95.19 100 GLU A N 1
ATOM 770 C CA . GLU A 1 100 ? 1.645 -2.441 -1.248 1.00 95.19 100 GLU A CA 1
ATOM 771 C C . GLU A 1 100 ? 0.610 -1.403 -0.796 1.00 95.19 100 GLU A C 1
ATOM 773 O O . GLU A 1 100 ? 0.747 -0.853 0.300 1.00 95.19 100 GLU A O 1
ATOM 778 N N . PRO A 1 101 ? -0.394 -1.081 -1.631 1.00 95.44 101 PRO A N 1
ATOM 779 C CA . PRO A 1 101 ? -1.476 -0.208 -1.206 1.00 95.44 101 PRO A CA 1
ATOM 780 C C . PRO A 1 101 ? -2.419 -0.961 -0.256 1.00 95.44 101 PRO A C 1
ATOM 782 O O . PRO A 1 101 ? -2.686 -2.140 -0.458 1.00 95.44 101 PRO A O 1
ATOM 785 N N . ALA A 1 102 ? -2.954 -0.263 0.738 1.00 95.38 102 ALA A N 1
ATOM 786 C CA . ALA A 1 102 ? -4.111 -0.691 1.518 1.00 95.38 102 ALA A CA 1
ATOM 787 C C . ALA A 1 102 ? -5.315 0.139 1.076 1.00 95.38 102 ALA A C 1
ATOM 789 O O . ALA A 1 102 ? -5.232 1.365 1.156 1.00 95.38 102 ALA A O 1
ATOM 790 N N . ILE A 1 103 ? -6.396 -0.474 0.587 1.00 94.94 103 ILE A N 1
ATOM 791 C CA . ILE A 1 103 ? -7.538 0.264 0.031 1.00 94.94 103 ILE A CA 1
ATOM 792 C C . ILE A 1 103 ? -8.811 -0.111 0.789 1.00 94.94 103 ILE A C 1
ATOM 794 O O . ILE A 1 103 ? -9.200 -1.275 0.839 1.00 94.94 103 ILE A O 1
ATOM 798 N N . ALA A 1 104 ? -9.488 0.897 1.337 1.00 93.94 104 ALA A N 1
ATOM 799 C CA . ALA A 1 104 ? -10.804 0.747 1.947 1.00 93.94 104 ALA A CA 1
ATOM 800 C C . ALA A 1 104 ? -11.831 1.541 1.140 1.00 93.94 104 ALA A C 1
ATOM 802 O O . ALA A 1 104 ? -11.661 2.749 0.953 1.00 93.94 104 ALA A O 1
ATOM 803 N N . LEU A 1 105 ? -12.869 0.863 0.653 1.00 92.62 105 LEU A N 1
ATOM 804 C CA . LEU A 1 105 ? -13.936 1.461 -0.142 1.00 92.62 105 LEU A CA 1
ATOM 805 C C . LEU A 1 105 ? -15.170 1.757 0.720 1.00 92.62 105 LEU A C 1
ATOM 807 O O . LEU A 1 105 ? -15.446 1.063 1.697 1.00 92.62 105 LEU A O 1
ATOM 811 N N . LEU A 1 106 ? -15.919 2.799 0.351 1.00 87.38 106 LEU A N 1
ATOM 812 C CA . LEU A 1 106 ? -17.132 3.218 1.071 1.00 87.38 106 LEU A CA 1
ATOM 813 C C . LEU A 1 106 ? -18.272 2.190 0.992 1.00 87.38 106 LEU A C 1
ATOM 815 O O . LEU A 1 106 ? -19.146 2.184 1.852 1.00 87.38 106 LEU A O 1
ATOM 819 N N . ASP A 1 107 ? -18.260 1.310 -0.010 1.00 80.44 107 ASP A N 1
ATOM 820 C CA . ASP A 1 107 ? -19.237 0.230 -0.198 1.00 80.44 107 ASP A CA 1
ATOM 821 C C . ASP A 1 107 ? -18.970 -1.003 0.693 1.00 80.44 107 ASP A C 1
ATOM 823 O O . ASP A 1 107 ? -19.614 -2.038 0.532 1.00 80.44 107 ASP A O 1
ATOM 827 N N . GLY A 1 108 ? -18.029 -0.903 1.639 1.00 62.59 108 GLY A N 1
ATOM 828 C CA . GLY A 1 108 ? -17.671 -1.974 2.570 1.00 62.59 108 GLY A CA 1
ATOM 829 C C . GLY A 1 108 ? -16.676 -2.992 2.007 1.00 62.59 108 GLY A C 1
ATOM 830 O O . GLY A 1 108 ? -16.287 -3.920 2.721 1.00 62.59 108 GLY A O 1
ATOM 831 N N . ASN A 1 109 ? -16.219 -2.829 0.761 1.00 59.88 109 ASN A N 1
ATOM 832 C CA . ASN A 1 109 ? -15.204 -3.701 0.182 1.00 59.88 109 ASN A CA 1
ATOM 833 C C . ASN A 1 109 ? -13.790 -3.297 0.629 1.00 59.88 109 ASN A C 1
ATOM 835 O O . ASN A 1 109 ? -13.388 -2.131 0.581 1.00 59.88 109 ASN A O 1
ATOM 839 N N . TYR A 1 110 ? -13.014 -4.301 1.040 1.00 56.88 110 TYR A N 1
ATOM 840 C CA . TYR A 1 110 ? -11.611 -4.165 1.418 1.00 56.88 110 TYR A CA 1
ATOM 841 C C . TYR A 1 110 ? -10.726 -4.895 0.408 1.00 56.88 110 TYR A C 1
ATOM 843 O O . TYR A 1 110 ? -10.987 -6.068 0.129 1.00 56.88 110 TYR A O 1
ATOM 851 N N . VAL A 1 111 ? -9.703 -4.222 -0.134 1.00 58.28 111 VAL A N 1
ATOM 852 C CA . VAL A 1 111 ? -8.757 -4.803 -1.108 1.00 58.28 111 VAL A CA 1
ATOM 853 C C . VAL A 1 111 ? -7.321 -4.627 -0.642 1.00 58.28 111 VAL A C 1
ATOM 855 O O . VAL A 1 111 ? -6.933 -3.478 -0.316 1.00 58.28 111 VAL A O 1
#

Radius of gyration: 15.14 Å; Cα contacts (8 Å, |Δi|>4): 194; chains: 1; bounding box: 35×25×41 Å

Solvent-accessible surface area (backbone atoms only — not comparable to full-atom values): 6260 Å² total; per-residue (Å²): 106,77,69,56,37,42,32,35,21,45,73,53,70,76,58,38,72,71,44,61,68,75,60,23,54,54,50,50,51,43,44,64,77,38,48,87,58,45,66,80,69,76,35,58,47,76,46,80,54,99,62,30,39,38,38,42,28,19,49,81,47,72,31,62,51,34,38,36,32,38,95,87,46,77,44,76,37,67,44,67,66,67,49,38,74,78,48,73,78,55,80,43,76,49,63,66,53,43,27,35,65,44,39,44,36,75,88,67,52,75,90

Nearest PDB structures (foldseek):
  6s6s-as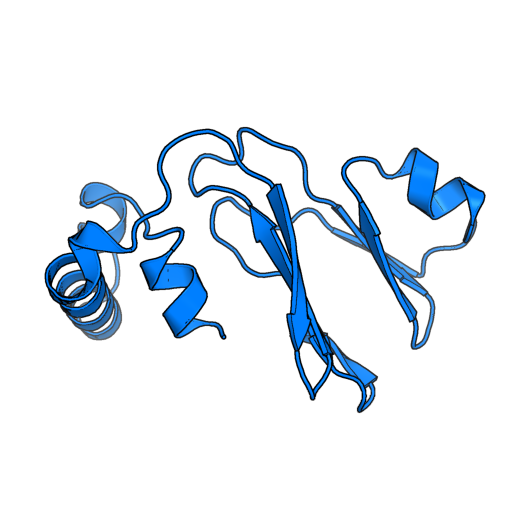sembly1_C  TM=7.094E-01  e=2.678E-02  Azospirillum brasilense
  1ofe-assembly2_B  TM=7.252E-01  e=3.604E-02  Synechocystis sp. PCC 6803
  1mbz-assembly1_A  TM=6.440E-01  e=3.451E-01  Streptomyces clavuligerus
  6df3-assembly1_H  TM=2.777E-01  e=5.553E-01  Homo sapiens
  2koy-assembly1_A  TM=2.224E-01  e=1.438E+00  Homo sapiens

Sequence (111 aa):
LNLASKILASPMWVDIDRMEEKKREVLKALRMTYAGALLTGPFSVILGFENGIMGLGDRLKLRPLLVGKNENTVYMSSEESAIRKICPDLDSVYRPKGGEPAIALLDGNYV